Protein AF-A0A3C1DX38-F1 (afdb_monomer_lite)

Foldseek 3Di:
DDDDPVRLVVLVVVCVVVVHDSVVSVVVVVVVVVVVVVPPPPPVPPPDDDDDPPDDDPFDVVPVVRRVCVVVVVPPD

Sequence (77 aa):
MTIDPDVAAEIERIRARDGRRFKQVLNDALRAGLRQMSNEPSAAAGSSTIPVDLGASLVDVMDVSSALAAAEGEDFR

Structure (mmCIF, N/CA/C/O backbone):
data_AF-A0A3C1DX38-F1
#
_entry.id   AF-A0A3C1DX38-F1
#
loop_
_atom_site.group_PDB
_atom_site.id
_atom_site.type_symbol
_atom_site.label_atom_id
_atom_site.label_alt_id
_atom_site.label_comp_id
_atom_site.label_asym_id
_atom_site.label_entity_id
_atom_site.label_seq_id
_atom_site.pdbx_PDB_ins_code
_atom_site.Cartn_x
_atom_site.Cartn_y
_atom_site.Cartn_z
_atom_site.occupancy
_atom_site.B_iso_or_equiv
_atom_site.auth_seq_id
_atom_site.auth_comp_id
_atom_site.auth_asym_id
_atom_site.auth_atom_id
_atom_site.pdbx_PDB_model_num
ATOM 1 N N . MET A 1 1 ? 0.013 6.891 22.730 1.00 72.69 1 MET A N 1
ATOM 2 C CA . MET A 1 1 ? -0.160 6.749 21.271 1.00 72.69 1 MET A CA 1
ATOM 3 C C . MET A 1 1 ? -1.515 7.329 20.931 1.00 72.69 1 MET A C 1
ATOM 5 O O . MET A 1 1 ? -2.487 6.933 21.565 1.00 72.69 1 MET A O 1
ATOM 9 N N . THR A 1 2 ? -1.553 8.286 20.016 1.00 90.38 2 THR A N 1
ATOM 10 C CA . THR A 1 2 ? -2.782 8.931 19.538 1.00 90.38 2 THR A CA 1
ATOM 11 C C . THR A 1 2 ? -3.019 8.452 18.110 1.00 90.38 2 THR A C 1
ATOM 13 O O . THR A 1 2 ? -2.049 8.186 17.406 1.00 90.38 2 THR A O 1
ATOM 16 N N . ILE A 1 3 ? -4.278 8.268 17.722 1.00 90.81 3 ILE A N 1
ATOM 17 C CA . ILE A 1 3 ? -4.659 7.882 16.360 1.00 90.81 3 ILE A CA 1
ATOM 18 C C . ILE A 1 3 ? -5.198 9.132 15.672 1.00 90.81 3 ILE A C 1
ATOM 20 O O . ILE A 1 3 ? -5.970 9.870 16.291 1.00 90.81 3 ILE A O 1
ATOM 24 N N . ASP A 1 4 ? -4.793 9.354 14.426 1.00 96.69 4 ASP A N 1
ATOM 25 C CA . ASP A 1 4 ? -5.259 10.497 13.650 1.00 96.69 4 ASP A CA 1
ATOM 26 C C . ASP A 1 4 ? -6.781 10.433 13.404 1.00 96.69 4 ASP A C 1
ATOM 28 O O . ASP A 1 4 ? -7.364 9.339 13.356 1.00 96.69 4 ASP A O 1
ATOM 32 N N . PRO A 1 5 ? -7.468 11.588 13.298 1.00 96.00 5 PRO A N 1
ATOM 33 C CA . PRO A 1 5 ? -8.932 11.628 13.251 1.00 96.00 5 PRO A CA 1
ATOM 34 C C . PRO A 1 5 ? -9.553 10.854 12.079 1.00 96.00 5 PRO A C 1
ATOM 36 O O . PRO A 1 5 ? -10.624 10.263 12.224 1.00 96.00 5 PRO A O 1
ATOM 39 N N . ASP A 1 6 ? -8.888 10.842 10.928 1.00 96.31 6 ASP A N 1
ATOM 40 C CA . ASP A 1 6 ? -9.297 10.118 9.725 1.00 96.31 6 ASP A CA 1
ATOM 41 C C . ASP A 1 6 ? -9.194 8.597 9.911 1.00 96.31 6 ASP A 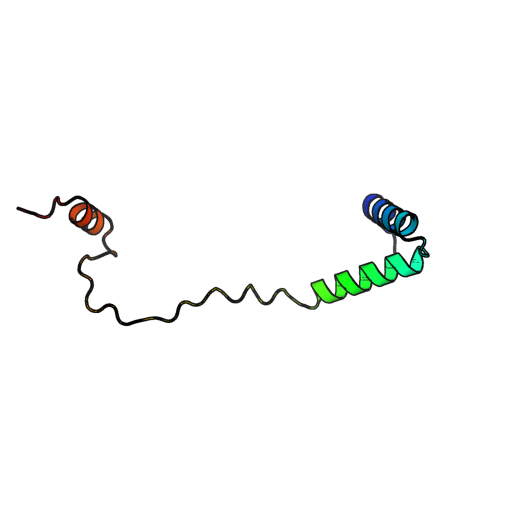C 1
ATOM 43 O O . ASP A 1 6 ? -10.157 7.871 9.644 1.00 96.31 6 ASP A O 1
ATOM 47 N N . VAL A 1 7 ? -8.084 8.121 10.480 1.00 95.19 7 VAL A N 1
ATOM 48 C CA . VAL A 1 7 ? -7.871 6.703 10.804 1.00 95.19 7 VAL A CA 1
ATOM 49 C C . VAL A 1 7 ? -8.881 6.232 11.854 1.00 95.19 7 VAL A C 1
ATOM 51 O O . VAL A 1 7 ? -9.457 5.148 11.733 1.00 95.19 7 VAL A O 1
ATOM 54 N N . ALA A 1 8 ? -9.160 7.052 12.871 1.00 95.06 8 ALA A N 1
ATOM 55 C CA . ALA A 1 8 ? -10.177 6.744 13.874 1.00 95.06 8 ALA A CA 1
ATOM 56 C C . ALA A 1 8 ? -11.581 6.620 13.251 1.00 95.06 8 ALA A C 1
ATOM 58 O O . ALA A 1 8 ? -12.314 5.676 13.565 1.00 95.06 8 ALA A O 1
ATOM 59 N N . ALA A 1 9 ? -11.940 7.524 12.332 1.00 96.25 9 ALA A N 1
ATOM 60 C CA . ALA A 1 9 ? -13.212 7.481 11.612 1.00 96.25 9 ALA A CA 1
ATOM 61 C C . ALA A 1 9 ? -13.334 6.241 10.710 1.00 96.25 9 ALA A C 1
ATOM 63 O O . ALA A 1 9 ? -14.416 5.668 10.570 1.00 96.25 9 ALA A O 1
ATOM 64 N N . GLU A 1 10 ? -12.240 5.793 10.096 1.00 95.44 10 GLU A N 1
ATOM 65 C CA . GLU A 1 10 ? -12.227 4.571 9.293 1.00 95.44 10 GLU A CA 1
ATOM 66 C C . GLU A 1 10 ? -12.392 3.302 10.136 1.00 95.44 10 GLU A C 1
ATOM 68 O O . GLU A 1 10 ? -13.225 2.453 9.805 1.00 95.44 10 GLU A O 1
ATOM 73 N N . ILE A 1 11 ? -11.696 3.207 11.273 1.00 95.12 11 ILE A N 1
ATOM 74 C CA . ILE A 1 11 ? -11.860 2.087 12.210 1.00 95.12 11 ILE A CA 1
ATOM 75 C C . ILE A 1 11 ? -13.307 2.007 12.705 1.00 95.12 11 ILE A C 1
ATOM 77 O O . ILE A 1 11 ? -13.870 0.911 12.766 1.00 95.12 11 ILE A O 1
ATOM 81 N N . GLU A 1 12 ? -13.933 3.144 13.024 1.00 95.06 12 GLU A N 1
ATOM 82 C CA . GLU A 1 12 ? -15.330 3.160 13.462 1.00 95.06 12 GLU A CA 1
ATOM 83 C C . GLU A 1 12 ? -16.314 2.766 12.355 1.00 95.06 12 GLU A C 1
ATOM 85 O O . GLU A 1 12 ? -17.250 2.009 12.615 1.00 95.06 12 GLU A O 1
ATOM 90 N N . ARG A 1 13 ? -16.073 3.165 11.099 1.00 95.69 13 ARG A N 1
ATOM 91 C CA . ARG A 1 13 ? -16.885 2.695 9.962 1.00 95.69 13 ARG A CA 1
ATOM 92 C C . ARG A 1 13 ? -16.837 1.174 9.818 1.00 95.69 13 ARG A C 1
ATOM 94 O O . ARG A 1 13 ? -17.883 0.543 9.675 1.00 95.69 13 ARG A O 1
ATOM 101 N N . ILE A 1 14 ? -15.647 0.577 9.895 1.00 95.12 14 ILE A N 1
ATOM 102 C CA . ILE A 1 14 ? -15.472 -0.883 9.799 1.00 95.12 14 ILE A CA 1
ATOM 103 C C . ILE A 1 14 ? -16.128 -1.579 10.994 1.00 95.12 14 ILE A C 1
ATOM 105 O O . ILE A 1 14 ? -16.850 -2.562 10.832 1.00 95.12 14 ILE A O 1
ATOM 109 N N . ARG A 1 15 ? -15.927 -1.045 12.202 1.00 96.00 15 ARG A N 1
ATOM 110 C CA . ARG A 1 15 ? -16.535 -1.566 13.427 1.00 96.00 15 ARG A CA 1
ATOM 111 C C . ARG A 1 15 ? -18.062 -1.579 13.344 1.00 96.00 15 ARG A C 1
ATOM 113 O O . ARG A 1 15 ? -18.660 -2.598 13.687 1.00 96.00 15 ARG A O 1
ATOM 120 N N . ALA A 1 16 ? -18.671 -0.476 12.910 1.00 95.31 16 ALA A N 1
ATOM 121 C CA . ALA A 1 16 ? -20.118 -0.339 12.778 1.00 95.31 16 ALA A CA 1
ATOM 122 C C . ALA A 1 16 ? -20.686 -1.275 11.704 1.00 95.31 16 ALA A C 1
ATOM 124 O O . ALA A 1 16 ? -21.712 -1.910 11.936 1.00 95.31 16 ALA A O 1
ATOM 125 N N . ARG A 1 17 ? -19.994 -1.405 10.565 1.00 95.75 17 ARG A N 1
ATOM 126 C CA . ARG A 1 17 ? -20.386 -2.311 9.477 1.00 95.75 17 ARG A CA 1
ATOM 127 C C . ARG A 1 17 ? -20.347 -3.779 9.903 1.00 95.75 17 ARG A C 1
ATOM 129 O O . ARG A 1 17 ? -21.270 -4.524 9.598 1.00 95.75 17 ARG A O 1
ATOM 136 N N . ASP A 1 18 ? -19.297 -4.178 10.618 1.00 92.56 18 ASP A N 1
ATOM 137 C CA . ASP A 1 18 ? -19.020 -5.589 10.903 1.00 92.56 18 ASP A CA 1
ATOM 138 C C . ASP A 1 18 ? -19.513 -6.025 12.303 1.00 92.56 18 ASP A C 1
ATOM 140 O O . ASP A 1 18 ? -19.351 -7.183 12.691 1.00 92.56 18 ASP A O 1
ATOM 144 N N . GLY A 1 19 ? -20.077 -5.109 13.103 1.00 93.44 19 GLY A N 1
ATOM 145 C CA . GLY A 1 19 ? -20.570 -5.385 14.462 1.00 93.44 19 GLY A CA 1
ATOM 146 C C . GLY A 1 19 ? -19.479 -5.791 15.465 1.00 93.44 19 GLY A C 1
ATOM 147 O O . GLY A 1 19 ? -19.752 -6.452 16.469 1.00 93.44 19 GLY A O 1
ATOM 148 N N . ARG A 1 20 ? -18.218 -5.439 15.195 1.00 95.00 20 ARG A N 1
ATOM 149 C CA . ARG A 1 20 ? -17.048 -5.892 15.969 1.00 95.00 20 ARG A CA 1
ATOM 150 C C . ARG A 1 20 ? -16.713 -4.924 17.106 1.00 95.00 20 ARG A C 1
ATOM 152 O O . ARG A 1 20 ? -17.251 -3.825 17.209 1.00 95.00 20 ARG A O 1
ATOM 159 N N . ARG A 1 21 ? -15.791 -5.306 17.996 1.00 94.94 21 ARG A N 1
ATOM 160 C CA . ARG A 1 21 ? -15.260 -4.386 19.022 1.00 94.94 21 ARG A CA 1
ATOM 161 C C . ARG A 1 21 ? -14.131 -3.537 18.436 1.00 94.94 21 ARG A C 1
ATOM 163 O O . ARG A 1 21 ? -13.275 -4.078 17.742 1.00 94.94 21 ARG A O 1
ATOM 170 N N . PHE A 1 22 ? -14.053 -2.257 18.812 1.00 91.50 22 PHE A N 1
ATOM 171 C CA . PHE A 1 22 ? -12.995 -1.327 18.372 1.00 91.50 22 PHE A CA 1
ATOM 172 C C . PHE A 1 22 ? -11.584 -1.930 18.475 1.00 91.50 22 PHE A C 1
ATOM 174 O O . PHE A 1 22 ? -10.847 -1.979 17.497 1.00 91.50 22 PHE A O 1
ATOM 181 N N . LYS A 1 23 ? -11.239 -2.502 19.638 1.00 93.88 23 LYS A N 1
ATOM 182 C CA . LYS A 1 23 ? -9.931 -3.139 19.879 1.00 93.88 23 LYS A CA 1
ATOM 183 C C . LYS A 1 23 ? -9.631 -4.297 18.919 1.00 93.88 23 LYS A C 1
ATOM 185 O O . LYS A 1 23 ? -8.473 -4.519 18.586 1.00 93.88 23 LYS A O 1
ATOM 190 N N . GLN A 1 24 ? -10.649 -5.054 18.506 1.00 95.94 24 GLN A N 1
ATOM 191 C CA . GLN A 1 24 ? -10.462 -6.162 17.566 1.00 95.94 24 GLN A CA 1
ATOM 192 C C . GLN A 1 24 ? -10.146 -5.629 16.169 1.00 95.94 24 GLN A C 1
ATOM 194 O O . GLN A 1 24 ? -9.172 -6.070 15.571 1.00 95.94 24 GLN A O 1
ATOM 199 N N . VAL A 1 25 ? -10.918 -4.646 15.698 1.00 95.88 25 VAL A N 1
ATOM 200 C CA . VAL A 1 25 ? -10.697 -4.002 14.394 1.00 95.88 25 VAL A CA 1
ATOM 201 C C . VAL A 1 25 ? -9.319 -3.341 14.347 1.00 95.88 25 VAL A C 1
ATOM 203 O O . VAL A 1 25 ? -8.558 -3.593 13.419 1.00 95.88 25 VAL A O 1
ATOM 206 N N . LEU A 1 26 ? -8.959 -2.581 15.388 1.00 94.56 26 LEU A N 1
ATOM 207 C CA . LEU A 1 26 ? -7.655 -1.926 15.496 1.00 94.56 26 LEU A CA 1
ATOM 208 C C . LEU A 1 26 ? -6.497 -2.933 15.445 1.00 94.56 26 LEU A C 1
ATOM 210 O O . LEU A 1 26 ? -5.551 -2.750 14.686 1.00 94.56 26 LEU A O 1
ATOM 214 N N . ASN A 1 27 ? -6.565 -4.005 16.240 1.00 95.69 27 ASN A N 1
ATOM 215 C CA . ASN A 1 27 ? -5.494 -5.000 16.278 1.00 95.69 27 ASN A CA 1
ATOM 216 C C . ASN A 1 27 ? -5.357 -5.761 14.959 1.00 95.69 27 ASN A C 1
ATOM 218 O O . ASN A 1 27 ? -4.239 -6.076 14.558 1.00 95.69 27 ASN A O 1
ATOM 222 N N . ASP A 1 28 ? -6.466 -6.081 14.298 1.00 95.88 28 ASP A N 1
ATOM 223 C CA . ASP A 1 28 ? -6.425 -6.787 13.019 1.00 95.88 28 ASP A CA 1
ATOM 224 C C . ASP A 1 28 ? -5.856 -5.897 11.914 1.00 95.88 28 ASP A C 1
ATOM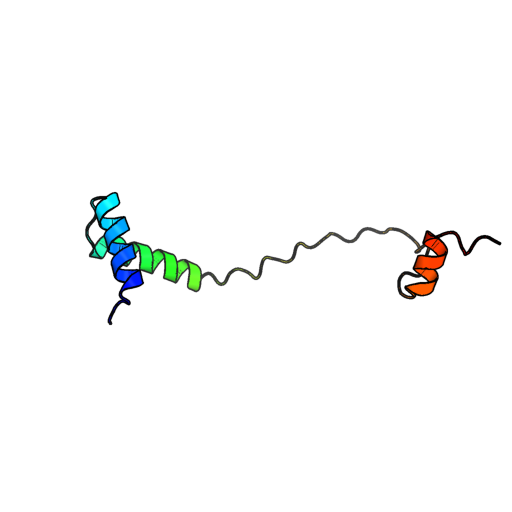 226 O O . ASP A 1 28 ? -4.969 -6.341 11.184 1.00 95.88 28 ASP A O 1
ATOM 230 N N . ALA A 1 29 ? -6.287 -4.633 11.850 1.00 94.69 29 ALA A N 1
ATOM 231 C CA . ALA A 1 29 ? -5.744 -3.646 10.922 1.00 94.69 29 ALA A CA 1
ATOM 232 C C . ALA A 1 29 ? -4.241 -3.436 11.149 1.00 94.69 29 ALA A C 1
ATOM 234 O O . ALA A 1 29 ? -3.457 -3.504 10.204 1.00 94.69 29 ALA A O 1
ATOM 235 N N . LEU A 1 30 ? -3.816 -3.281 12.408 1.00 94.62 30 LEU A N 1
ATOM 236 C CA . LEU A 1 30 ? -2.406 -3.109 12.747 1.00 94.62 30 LEU A CA 1
ATOM 237 C C . LEU A 1 30 ? -1.577 -4.345 12.383 1.00 94.62 30 LEU A C 1
ATOM 239 O O . LEU A 1 30 ? -0.502 -4.212 11.812 1.00 94.62 30 LEU A O 1
ATOM 243 N N . ARG A 1 31 ? -2.065 -5.560 12.661 1.00 95.50 31 ARG A N 1
ATOM 244 C CA . ARG A 1 31 ? -1.368 -6.795 12.262 1.00 95.50 31 ARG A CA 1
ATOM 245 C C . ARG A 1 31 ? -1.236 -6.907 10.749 1.00 95.50 31 ARG A C 1
ATOM 247 O O . ARG A 1 31 ? -0.178 -7.311 10.278 1.00 95.50 31 ARG A O 1
ATOM 254 N N . ALA A 1 32 ? -2.293 -6.590 10.004 1.00 93.69 32 ALA A N 1
ATOM 255 C CA . ALA A 1 32 ? -2.267 -6.618 8.547 1.00 93.69 32 ALA A CA 1
ATOM 256 C C . ALA A 1 32 ? -1.265 -5.593 7.994 1.00 93.69 32 ALA A C 1
ATOM 258 O O . ALA A 1 32 ? -0.391 -5.968 7.215 1.00 93.69 32 ALA A O 1
ATOM 259 N N . GLY A 1 33 ? -1.325 -4.348 8.476 1.00 91.69 33 GLY A N 1
ATOM 260 C CA . GLY A 1 33 ? -0.400 -3.284 8.088 1.00 91.69 33 GLY A CA 1
ATOM 261 C C . GLY A 1 33 ? 1.050 -3.621 8.429 1.00 91.69 33 GLY A C 1
ATOM 262 O O . GLY A 1 33 ? 1.909 -3.568 7.560 1.00 91.69 33 GLY A O 1
ATOM 263 N N . LEU A 1 34 ? 1.329 -4.079 9.652 1.00 93.31 34 LEU A N 1
ATOM 264 C CA . LEU A 1 34 ? 2.686 -4.461 10.055 1.00 93.31 34 LEU A CA 1
ATOM 265 C C . LEU A 1 34 ? 3.226 -5.641 9.242 1.00 93.31 34 LEU A C 1
ATOM 267 O O . LEU A 1 34 ? 4.403 -5.635 8.894 1.00 93.31 34 LEU A O 1
ATOM 271 N N . ARG A 1 35 ? 2.392 -6.633 8.897 1.00 91.19 35 ARG A N 1
ATOM 272 C CA . ARG A 1 35 ? 2.794 -7.724 7.993 1.00 91.19 35 ARG A CA 1
ATOM 273 C C . ARG A 1 35 ? 3.130 -7.198 6.605 1.00 91.19 35 ARG A C 1
ATOM 275 O O . ARG A 1 35 ? 4.132 -7.615 6.049 1.00 91.19 35 ARG A O 1
ATOM 282 N N . GLN A 1 36 ? 2.328 -6.285 6.068 1.00 88.56 36 GLN A N 1
ATOM 283 C CA . GLN A 1 36 ? 2.585 -5.673 4.766 1.00 88.56 36 GLN A CA 1
ATOM 284 C C . GLN A 1 36 ? 3.839 -4.790 4.772 1.00 88.56 36 GLN A C 1
ATOM 286 O O . GLN A 1 36 ? 4.564 -4.773 3.792 1.00 88.56 36 GLN A O 1
ATOM 291 N N . MET A 1 37 ? 4.118 -4.087 5.870 1.00 86.81 37 MET A N 1
ATOM 292 C CA . MET A 1 37 ? 5.331 -3.276 6.018 1.00 86.81 37 MET A CA 1
ATOM 293 C C . MET A 1 37 ? 6.583 -4.133 6.229 1.00 86.81 37 MET A C 1
ATOM 295 O O . MET A 1 37 ? 7.666 -3.747 5.809 1.00 86.81 37 MET A O 1
ATOM 299 N N . SER A 1 38 ? 6.438 -5.278 6.905 1.00 84.31 38 SER A N 1
ATOM 300 C CA . SER A 1 38 ? 7.543 -6.214 7.171 1.00 84.31 38 SER A CA 1
ATOM 301 C C . SER A 1 38 ? 7.847 -7.098 5.964 1.00 84.31 38 SER A C 1
ATOM 303 O O . SER A 1 38 ? 8.989 -7.486 5.747 1.00 84.31 38 SER A O 1
ATOM 305 N N . ASN A 1 39 ? 6.823 -7.412 5.173 1.00 76.38 39 ASN A N 1
ATOM 306 C CA . ASN A 1 39 ? 6.970 -7.990 3.852 1.00 76.38 39 ASN A CA 1
ATOM 307 C C . ASN A 1 39 ? 7.263 -6.839 2.894 1.00 76.38 39 ASN A C 1
ATOM 309 O O . ASN A 1 39 ? 6.364 -6.386 2.187 1.00 76.38 39 ASN A O 1
ATOM 313 N N . GLU A 1 40 ? 8.504 -6.345 2.906 1.00 61.09 40 GLU A N 1
ATOM 314 C CA . GLU A 1 40 ? 9.012 -5.471 1.849 1.00 61.09 40 GLU A CA 1
ATOM 315 C C . GLU A 1 40 ? 8.495 -6.033 0.516 1.00 61.09 40 GLU A C 1
ATOM 317 O O . GLU A 1 40 ? 8.670 -7.239 0.285 1.00 61.09 40 GLU A O 1
ATOM 322 N N . PRO A 1 41 ? 7.754 -5.257 -0.304 1.00 59.44 41 PRO A N 1
ATOM 323 C CA . PRO A 1 41 ? 7.317 -5.749 -1.596 1.00 59.44 41 PRO A CA 1
ATOM 324 C C . PRO A 1 41 ? 8.595 -6.197 -2.277 1.00 59.44 41 PRO A C 1
ATOM 326 O O . PRO A 1 41 ? 9.442 -5.349 -2.550 1.00 59.44 41 PRO A O 1
ATOM 329 N N . SER A 1 42 ? 8.783 -7.512 -2.446 1.00 58.31 42 SER A N 1
ATOM 330 C CA . SER A 1 42 ? 9.910 -8.042 -3.206 1.00 58.31 42 SER A CA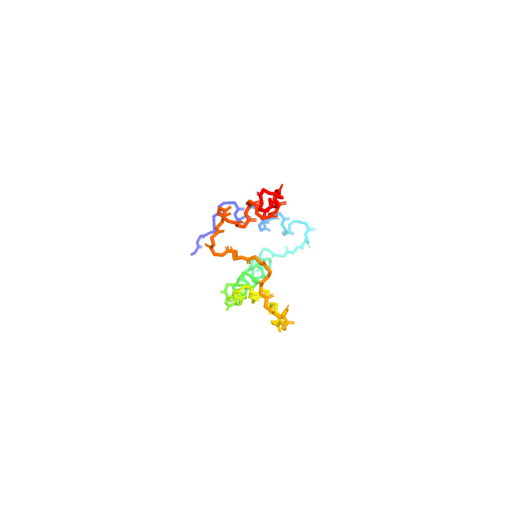 1
ATOM 331 C C . SER A 1 42 ? 9.858 -7.264 -4.499 1.00 58.31 42 SER A C 1
ATOM 333 O O . SER A 1 42 ? 8.848 -7.394 -5.194 1.00 58.31 42 SER A O 1
ATOM 335 N N . ALA A 1 43 ? 10.812 -6.337 -4.682 1.00 61.03 43 ALA A N 1
ATOM 336 C CA . ALA A 1 43 ? 10.757 -5.299 -5.702 1.00 61.03 43 ALA A CA 1
ATOM 337 C C . ALA A 1 43 ? 10.285 -5.987 -6.965 1.00 61.03 43 ALA A C 1
ATOM 339 O O . ALA A 1 43 ? 11.015 -6.877 -7.399 1.00 61.03 43 ALA A O 1
ATOM 340 N N . ALA A 1 44 ? 9.031 -5.711 -7.376 1.00 58.50 44 ALA A N 1
ATOM 341 C CA . ALA A 1 44 ? 8.221 -6.623 -8.186 1.00 58.50 44 ALA A CA 1
ATOM 342 C C . ALA A 1 44 ? 9.141 -7.311 -9.173 1.00 58.50 44 ALA A C 1
ATOM 344 O O . ALA A 1 44 ? 9.666 -6.594 -10.023 1.00 58.50 44 ALA A O 1
ATOM 345 N N . ALA A 1 45 ? 9.465 -8.593 -8.923 1.00 60.91 45 ALA A N 1
ATOM 346 C CA . ALA A 1 45 ? 10.609 -9.244 -9.556 1.00 60.91 45 ALA A CA 1
ATOM 347 C C . ALA A 1 45 ? 10.522 -8.914 -11.038 1.00 60.91 45 ALA A C 1
ATOM 349 O O . ALA A 1 45 ? 9.541 -9.311 -11.672 1.00 60.91 45 ALA A O 1
ATOM 350 N N . GLY A 1 46 ? 11.425 -8.041 -11.510 1.00 61.97 46 GLY A N 1
ATOM 351 C CA . GLY A 1 46 ? 11.249 -7.388 -12.802 1.00 61.97 46 GLY A CA 1
ATOM 352 C C . GLY A 1 46 ? 10.948 -8.475 -13.814 1.00 61.97 46 GLY A C 1
ATOM 353 O O . GLY A 1 46 ? 11.600 -9.520 -13.771 1.00 61.97 46 GLY A O 1
ATOM 354 N N . SER A 1 47 ? 9.906 -8.303 -14.629 1.00 67.69 47 SER A N 1
ATOM 355 C CA . SER A 1 47 ? 9.524 -9.325 -15.599 1.00 67.69 47 SER A CA 1
ATOM 356 C C . SER A 1 47 ? 10.741 -9.622 -16.473 1.00 67.69 47 SER A C 1
ATOM 358 O O . SER A 1 47 ? 11.117 -8.812 -17.320 1.00 67.69 47 SER A O 1
ATOM 360 N N . SER A 1 48 ? 11.401 -10.745 -16.204 1.00 71.31 48 SER A N 1
ATOM 361 C CA . SER A 1 48 ? 12.617 -11.135 -16.897 1.00 71.31 48 SER A CA 1
ATOM 362 C C . SER A 1 48 ? 12.197 -11.919 -18.125 1.00 71.31 48 SER A C 1
ATOM 364 O O . SER A 1 48 ? 11.575 -12.977 -18.014 1.00 71.31 48 SER A O 1
ATOM 366 N N . THR A 1 49 ? 12.485 -11.368 -19.300 1.00 82.88 49 THR A N 1
ATOM 367 C CA . THR A 1 49 ? 12.279 -12.087 -20.557 1.00 82.88 49 THR A CA 1
ATOM 368 C C . THR A 1 49 ? 13.485 -12.988 -20.786 1.00 82.88 49 THR A C 1
ATOM 370 O O . THR A 1 49 ? 14.625 -12.550 -20.640 1.00 82.88 49 THR A O 1
ATOM 373 N N . ILE A 1 50 ? 13.243 -14.251 -21.134 1.00 88.25 50 ILE A N 1
ATOM 374 C CA . ILE A 1 50 ? 14.317 -15.188 -21.474 1.00 88.25 50 ILE A CA 1
ATOM 375 C C . ILE A 1 50 ? 14.938 -14.729 -22.803 1.00 88.25 50 ILE A C 1
ATOM 377 O O . ILE A 1 50 ? 14.197 -14.595 -23.781 1.00 88.25 50 ILE A O 1
ATOM 381 N N . PRO A 1 51 ? 16.259 -14.480 -22.872 1.00 87.50 51 PRO A N 1
ATOM 382 C CA . PRO A 1 51 ? 16.903 -14.123 -24.126 1.00 87.50 51 PRO A CA 1
ATOM 383 C C . PRO A 1 51 ? 16.845 -15.310 -25.092 1.00 87.50 51 PRO A C 1
ATOM 385 O O . PRO A 1 51 ? 17.095 -16.454 -24.709 1.00 87.50 51 PRO A O 1
ATOM 388 N N . VAL A 1 52 ? 16.530 -15.026 -26.351 1.00 91.12 52 VAL A N 1
ATOM 389 C CA . VAL A 1 52 ? 16.569 -15.988 -27.455 1.00 91.12 52 VAL A CA 1
ATOM 390 C C . VAL A 1 52 ? 17.514 -15.465 -28.529 1.00 91.12 52 VAL A C 1
ATOM 392 O O . VAL A 1 52 ? 17.649 -14.253 -28.698 1.00 91.12 52 VAL A O 1
ATOM 395 N N . ASP A 1 53 ? 18.189 -16.372 -29.229 1.00 92.06 53 ASP A N 1
ATOM 396 C CA . ASP A 1 53 ? 19.052 -16.012 -30.352 1.00 92.06 53 ASP A CA 1
ATOM 397 C C . ASP A 1 53 ? 18.187 -15.596 -31.551 1.00 92.06 53 ASP A C 1
ATOM 399 O O . ASP A 1 53 ? 17.418 -16.400 -32.081 1.00 92.06 53 ASP A O 1
ATOM 403 N N 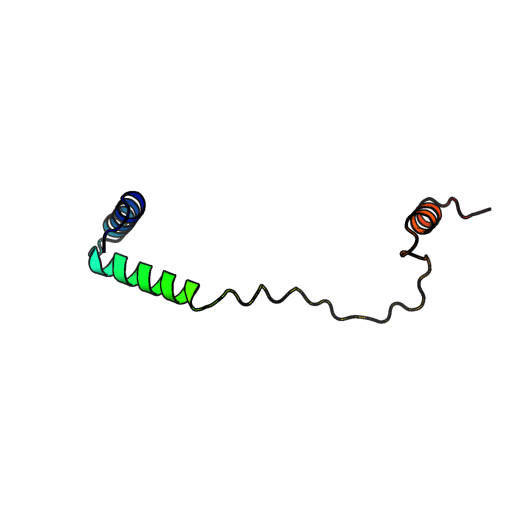. LEU A 1 54 ? 18.286 -14.324 -31.939 1.00 89.44 54 LEU A N 1
ATOM 404 C CA . LEU A 1 54 ? 17.581 -13.747 -33.086 1.00 89.44 54 LEU A CA 1
ATOM 405 C C . LEU A 1 54 ? 18.470 -13.663 -34.339 1.00 89.44 54 LEU A C 1
ATOM 407 O O . LEU A 1 54 ? 18.010 -13.198 -35.380 1.00 89.44 54 LEU A O 1
ATOM 411 N N . GLY A 1 55 ? 19.727 -14.114 -34.260 1.00 91.50 55 GLY A N 1
ATOM 412 C CA . GLY A 1 55 ? 20.717 -13.945 -35.317 1.00 91.50 55 GLY A CA 1
ATOM 413 C C . GLY A 1 55 ? 21.273 -12.519 -35.409 1.00 91.50 55 GLY A C 1
ATOM 414 O O . GLY A 1 55 ? 21.189 -11.721 -34.474 1.00 91.50 55 GLY A O 1
ATOM 415 N N . ALA A 1 56 ? 21.897 -12.206 -36.546 1.00 88.69 56 ALA A N 1
ATOM 416 C CA . ALA A 1 56 ? 22.481 -10.890 -36.789 1.00 88.69 56 ALA A CA 1
ATOM 417 C C . ALA A 1 56 ? 21.393 -9.823 -36.986 1.00 88.69 56 ALA A C 1
ATOM 419 O O . ALA A 1 56 ? 20.391 -10.065 -37.660 1.00 88.69 56 ALA A O 1
ATOM 420 N N . SER A 1 57 ? 21.617 -8.627 -36.435 1.00 86.94 57 SER A N 1
ATOM 421 C CA . SER A 1 57 ? 20.701 -7.504 -36.637 1.00 86.94 57 SER A CA 1
ATOM 422 C C . SER A 1 57 ? 20.680 -7.089 -38.107 1.00 86.94 57 SER A C 1
ATOM 424 O O . SER A 1 57 ? 21.734 -6.877 -38.706 1.00 86.94 57 SER A O 1
ATOM 426 N N . LEU A 1 58 ? 19.483 -6.949 -38.678 1.00 85.44 58 LEU A N 1
ATOM 427 C CA . LEU A 1 58 ? 19.299 -6.449 -40.046 1.00 85.44 58 LEU A CA 1
ATOM 428 C C . LEU A 1 58 ? 19.497 -4.930 -40.141 1.00 85.44 58 LEU A C 1
ATOM 430 O O . LEU A 1 58 ? 19.746 -4.412 -41.223 1.00 85.44 58 LEU A O 1
ATOM 434 N N . VAL A 1 59 ? 19.369 -4.233 -39.010 1.00 89.19 59 VAL A N 1
ATOM 435 C CA . VAL A 1 59 ? 19.441 -2.775 -38.898 1.00 89.19 59 VAL A CA 1
ATOM 436 C C . VAL A 1 59 ? 20.228 -2.420 -37.639 1.00 89.19 59 VAL A C 1
ATOM 438 O O . VAL A 1 59 ? 20.055 -3.061 -36.599 1.00 89.19 59 VAL A O 1
ATOM 441 N N . ASP A 1 60 ? 21.096 -1.413 -37.705 1.00 86.06 60 ASP A N 1
ATOM 442 C CA . ASP A 1 60 ? 21.784 -0.913 -36.515 1.00 86.06 60 ASP A CA 1
ATOM 443 C C . ASP A 1 60 ? 20.846 -0.027 -35.687 1.00 86.06 60 ASP A C 1
ATOM 445 O O . ASP A 1 60 ? 20.688 1.159 -35.947 1.00 86.06 60 ASP A O 1
ATOM 449 N N . VAL A 1 61 ? 20.215 -0.614 -34.670 1.00 85.88 61 VAL A N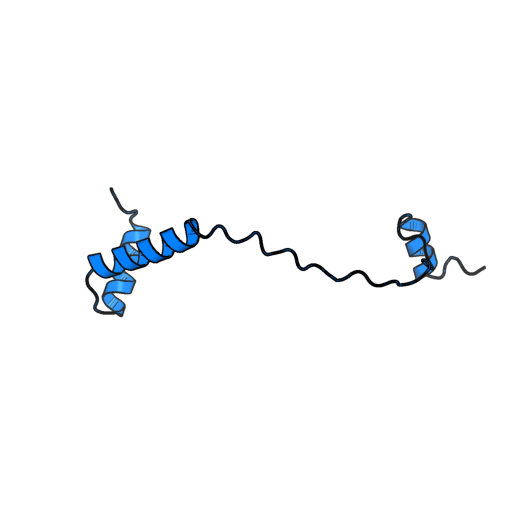 1
ATOM 450 C CA . VAL A 1 61 ? 19.304 0.101 -33.761 1.00 85.88 61 VAL A CA 1
ATOM 451 C C . VAL A 1 61 ? 20.024 1.025 -32.773 1.00 85.88 61 VAL A C 1
ATOM 453 O O . VAL A 1 61 ? 19.359 1.768 -32.050 1.00 85.88 61 VAL A O 1
ATOM 456 N N . MET A 1 62 ? 21.361 0.987 -32.711 1.00 90.25 62 MET A N 1
ATOM 457 C CA . MET A 1 62 ? 22.139 1.922 -31.893 1.00 90.25 62 MET A CA 1
ATOM 458 C C . MET A 1 62 ? 22.294 3.280 -32.581 1.00 90.25 62 MET A C 1
ATOM 460 O O . MET A 1 62 ? 22.450 4.292 -31.895 1.00 90.25 62 MET A O 1
ATOM 464 N N . ASP A 1 63 ? 22.187 3.316 -33.910 1.00 90.62 63 ASP A N 1
ATOM 465 C CA . ASP A 1 63 ? 22.019 4.539 -34.684 1.00 90.62 63 ASP A CA 1
ATOM 466 C C . ASP A 1 63 ? 20.544 4.720 -35.057 1.00 90.62 63 ASP A C 1
ATOM 468 O O . ASP A 1 63 ? 20.046 4.214 -36.062 1.00 90.62 63 ASP A O 1
ATOM 472 N N . VAL A 1 64 ? 19.839 5.491 -34.231 1.00 90.19 64 VAL A N 1
ATOM 473 C CA . VAL A 1 64 ? 18.409 5.770 -34.411 1.00 90.19 64 VAL A CA 1
ATOM 474 C C . VAL A 1 64 ? 18.115 6.395 -35.778 1.00 90.19 64 VAL A C 1
ATOM 476 O O . VAL A 1 64 ? 17.070 6.106 -36.353 1.00 90.19 64 VAL A O 1
ATOM 479 N N . SER A 1 65 ? 19.014 7.228 -36.314 1.00 87.69 65 SER A N 1
ATOM 480 C CA . SER A 1 65 ? 18.790 7.887 -37.605 1.00 87.69 65 SER A CA 1
ATOM 481 C C . SER A 1 65 ? 18.825 6.873 -38.742 1.00 87.69 65 SER A C 1
ATOM 483 O O . SER A 1 65 ? 17.913 6.842 -39.565 1.00 87.69 65 SER A O 1
ATOM 485 N N . SER A 1 66 ? 19.851 6.023 -38.758 1.00 84.44 66 SER A N 1
ATOM 486 C CA . SER A 1 66 ? 19.988 4.953 -39.750 1.00 84.44 66 SER A CA 1
ATOM 487 C C . SER A 1 66 ? 18.865 3.919 -39.617 1.00 84.44 66 SER A C 1
ATOM 489 O O . SER A 1 66 ? 18.327 3.446 -40.614 1.00 84.44 66 SER A O 1
ATOM 491 N N . ALA A 1 67 ? 18.440 3.608 -38.389 1.00 89.56 67 ALA A N 1
ATOM 492 C CA . ALA A 1 67 ? 17.341 2.679 -38.161 1.00 89.56 67 ALA A CA 1
ATOM 493 C C . ALA A 1 67 ? 15.988 3.192 -38.672 1.00 89.56 67 ALA A C 1
ATOM 495 O O . ALA A 1 67 ? 15.191 2.408 -39.194 1.00 89.56 67 ALA A O 1
ATOM 496 N N . LEU A 1 68 ? 15.730 4.495 -38.533 1.00 89.38 68 LEU A N 1
ATOM 497 C CA . LEU A 1 68 ? 14.527 5.127 -39.070 1.00 89.38 68 LEU A CA 1
ATOM 498 C C . LEU A 1 68 ? 14.558 5.174 -40.600 1.00 89.38 68 LEU A C 1
ATOM 500 O O . LEU A 1 68 ? 13.583 4.756 -41.213 1.00 89.38 68 LEU A O 1
ATOM 504 N N . ALA A 1 69 ? 15.680 5.563 -41.211 1.00 87.94 69 ALA A N 1
ATOM 505 C CA . ALA A 1 69 ? 15.836 5.575 -42.670 1.00 87.94 69 ALA A CA 1
ATOM 506 C C . ALA A 1 69 ? 15.600 4.184 -43.295 1.00 87.94 69 ALA A C 1
ATOM 508 O O . ALA A 1 69 ? 14.860 4.050 -44.275 1.00 87.94 69 ALA A O 1
ATOM 509 N N . ALA A 1 70 ? 16.138 3.128 -42.673 1.00 85.94 70 ALA A N 1
ATOM 510 C CA . ALA A 1 70 ? 15.905 1.745 -43.087 1.00 85.94 70 ALA A CA 1
ATOM 511 C C . ALA A 1 70 ? 14.425 1.336 -42.970 1.00 85.94 70 ALA A C 1
ATOM 513 O O . ALA A 1 70 ? 13.890 0.664 -43.853 1.00 85.94 70 ALA A O 1
ATOM 514 N N . ALA A 1 71 ? 13.749 1.742 -41.889 1.00 86.19 71 ALA A N 1
ATOM 515 C CA . ALA A 1 71 ? 12.331 1.453 -41.666 1.00 86.19 71 ALA A CA 1
ATOM 516 C C . ALA A 1 71 ? 11.404 2.242 -42.607 1.00 86.19 71 ALA A C 1
ATOM 518 O O . ALA A 1 71 ? 10.355 1.735 -43.009 1.00 86.19 71 ALA A O 1
ATOM 519 N N . GLU A 1 72 ? 11.794 3.463 -42.969 1.00 88.31 72 GLU A N 1
ATOM 520 C CA . GLU A 1 72 ? 11.071 4.354 -43.882 1.00 88.31 72 GLU A CA 1
ATOM 521 C C . GLU A 1 72 ? 11.349 4.036 -45.364 1.00 88.31 72 GLU A C 1
ATOM 523 O O . GLU A 1 72 ? 10.654 4.538 -46.249 1.00 88.31 72 GLU A O 1
ATOM 528 N N . GLY A 1 73 ? 12.300 3.136 -45.647 1.00 80.62 73 GLY A N 1
ATOM 529 C CA . GLY A 1 73 ? 12.643 2.691 -46.999 1.00 80.62 73 GLY A CA 1
ATOM 530 C C . GLY A 1 73 ? 13.538 3.667 -47.766 1.00 80.62 73 GLY A C 1
ATOM 531 O O . GLY A 1 73 ? 13.632 3.576 -48.990 1.00 80.62 73 GLY A O 1
ATOM 532 N N . GLU A 1 74 ? 14.200 4.587 -47.065 1.00 74.19 74 GLU A N 1
ATOM 533 C CA . GLU A 1 74 ? 15.083 5.605 -47.647 1.00 74.19 74 GLU A CA 1
ATOM 534 C C . GLU A 1 74 ? 16.448 5.035 -48.074 1.00 74.19 74 GLU A C 1
ATOM 536 O O . GLU A 1 74 ? 17.125 5.616 -48.924 1.00 74.19 74 GLU A O 1
ATOM 541 N N . ASP A 1 75 ? 16.812 3.859 -47.553 1.00 62.62 75 ASP A N 1
ATOM 542 C CA . ASP A 1 75 ? 18.057 3.146 -47.868 1.00 62.62 75 ASP A CA 1
ATOM 543 C C . ASP A 1 75 ? 18.019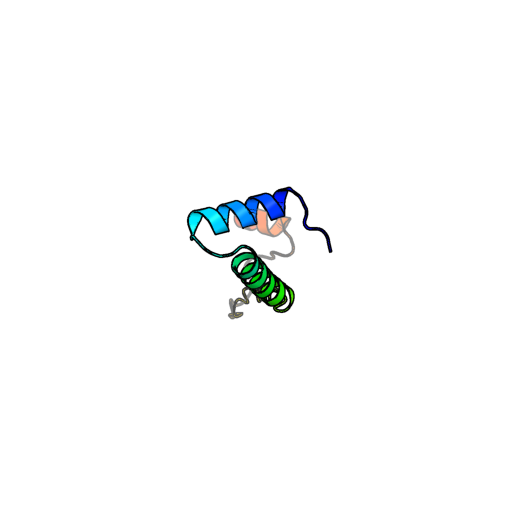 2.367 -49.200 1.00 62.62 75 ASP A C 1
ATOM 545 O O . ASP A 1 75 ? 19.022 1.770 -49.600 1.00 62.62 75 ASP A O 1
ATOM 549 N N . PHE A 1 76 ? 16.889 2.356 -49.921 1.00 57.16 76 PHE A N 1
ATOM 550 C CA . PHE A 1 76 ? 16.795 1.694 -51.226 1.00 57.16 76 PHE A CA 1
ATOM 551 C C . PHE A 1 76 ? 17.103 2.674 -52.368 1.00 57.16 76 PHE A C 1
ATOM 553 O O . PHE A 1 76 ? 16.226 3.401 -52.846 1.00 57.16 76 PHE A O 1
ATOM 560 N N . ARG A 1 77 ? 18.354 2.666 -52.842 1.00 48.81 77 ARG A N 1
ATOM 561 C CA . ARG A 1 77 ? 18.748 3.276 -54.117 1.00 48.81 77 ARG A CA 1
ATOM 562 C C . ARG A 1 77 ? 19.679 2.379 -54.919 1.00 48.81 77 ARG A C 1
ATOM 564 O O . ARG A 1 77 ? 20.619 1.818 -54.319 1.00 48.81 77 ARG A O 1
#

Secondary structure (DSSP, 8-state):
----HHHHHHHHHHHHHHT--HHHHHHHHHHHHHHHHHS---------PPP----S-SS-TTSHHHHHHHHHTTT--

Radius of gyration: 28.39 Å; chains: 1; bounding box: 43×28×75 Å

pLDDT: mean 86.0, std 12.09, range [48.81, 96.69]